Protein AF-A0A4Y6GLI6-F1 (afdb_monomer_lite)

Radius of gyration: 19.87 Å; chains: 1; bounding box: 46×29×54 Å

Organism: NCBI:txid223753

Sequence (133 aa):
MLWCLYEATHLRVDGEDVLEEAIQFSRKKLEALLPELSFPLSECVRDALHIPYHRNVQRLAARQYIPQYDAEPTKIESLSLFAKIDFNMLQALHQSELREASRWWKEFDFPSKLPYARDRIAEGYYWMMGAHF

Secondary structure (DSSP, 8-state):
-HHHHHHHHTT--TT-HHHHHHHHHHHHHHHHHGGGPPTTHHHHHHHHHHS-GGGS-HHHHHHHHHHHHHT-TT--HHHHHHHHHHHHHHHHHHHHHHHHHHHHHHHHTHHHH-TTS---HHHHHHHHHHH--

Foldseek 3Di:
DLLVLLLVLVVDDPPPVVSVVSNVVSLVVLVVCLVVDDPPVSQVSVVCNVPRCVRDLVLVSLVSCLVRLVPDPPHDPVVSVVSVVVNVVVVVVLVVVLVVQVVVVVVVVCCVVPVVDDDQSVVVSVVVVSVDD

InterPro domains:
  IPR008930 Terpenoid cyclases/protein prenyltransferase alpha-alpha toroid [SSF48239] (2-73)
  IPR008949 Isoprenoid synthase domain superfamily [G3DSA:1.10.600.10] (75-133)
  IPR008949 Isoprenoid synthase domain superfamily [SSF48576] (79-133)
  IPR036965 Terpene synthase, N-terminal domain superfamily [G3DSA:1.50.10.130] (2-74)
  IPR050148 Terpene synthase-like [PTHR31225] (2-133)

pLDDT: mean 95.16, std 2.97, range [77.81, 98.44]

Structure (mmCIF, N/CA/C/O backbone):
data_AF-A0A4Y6GLI6-F1
#
_entry.id   AF-A0A4Y6GLI6-F1
#
loop_
_atom_site.group_PDB
_atom_site.id
_atom_site.type_symbol
_atom_site.label_atom_id
_atom_site.label_alt_id
_atom_site.label_comp_id
_atom_site.label_asym_id
_atom_site.label_entity_id
_atom_site.label_seq_id
_atom_site.pdbx_PDB_ins_code
_atom_site.Cartn_x
_atom_site.Cartn_y
_atom_site.Cartn_z
_atom_site.occupancy
_atom_site.B_iso_or_equiv
_atom_site.auth_seq_id
_atom_site.auth_comp_id
_atom_site.auth_asym_id
_atom_site.auth_atom_id
_atom_site.pdbx_PDB_model_num
ATOM 1 N N . MET A 1 1 ? -11.958 -1.035 17.807 1.00 77.81 1 MET A N 1
ATOM 2 C CA . MET A 1 1 ? -13.384 -1.051 17.401 1.00 77.81 1 MET A CA 1
ATOM 3 C C . MET A 1 1 ? -13.692 0.021 16.354 1.00 77.81 1 MET A C 1
ATOM 5 O O . MET A 1 1 ? -14.155 -0.344 15.287 1.00 77.81 1 MET A O 1
ATOM 9 N N . LEU A 1 2 ? -13.375 1.305 16.586 1.00 93.00 2 LEU A N 1
ATOM 10 C CA . LEU A 1 2 ? -13.660 2.385 15.621 1.00 93.00 2 LEU A CA 1
ATOM 11 C C . LEU A 1 2 ? -12.869 2.288 14.299 1.00 93.00 2 LEU A C 1
ATOM 13 O O . LEU A 1 2 ? -13.455 2.454 13.236 1.00 93.00 2 LEU A O 1
ATOM 17 N N . TRP A 1 3 ? -11.567 1.981 14.356 1.00 92.44 3 TRP A N 1
ATOM 18 C CA . TRP A 1 3 ? -10.746 1.781 13.151 1.00 92.44 3 TRP A CA 1
ATOM 19 C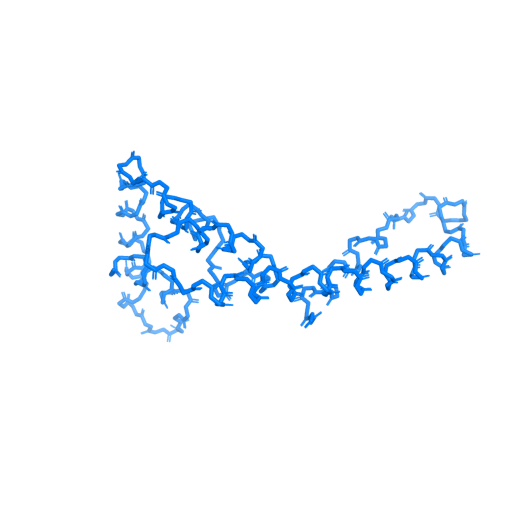 C . TRP A 1 3 ? -11.248 0.604 12.302 1.00 92.44 3 TRP A C 1
ATOM 21 O O . TRP A 1 3 ? -11.447 0.753 11.104 1.00 92.44 3 TRP A O 1
ATOM 31 N N . CYS A 1 4 ? -11.564 -0.530 12.934 1.00 93.44 4 CYS A N 1
ATOM 32 C CA . CYS A 1 4 ? -12.132 -1.689 12.242 1.00 93.44 4 CYS A CA 1
ATOM 33 C C . CYS A 1 4 ? -13.471 -1.367 11.560 1.00 93.44 4 CYS A C 1
ATOM 35 O O . CYS A 1 4 ? -13.710 -1.837 10.454 1.00 93.44 4 CYS A O 1
ATOM 37 N N . LEU A 1 5 ? -14.332 -0.560 12.198 1.00 95.94 5 LEU A N 1
ATOM 38 C CA . LEU A 1 5 ? -15.582 -0.101 11.585 1.00 95.94 5 LEU A CA 1
ATOM 39 C C . LEU A 1 5 ? -15.304 0.748 10.340 1.00 95.94 5 LEU A C 1
ATOM 41 O O . LEU A 1 5 ? -15.918 0.516 9.305 1.00 95.94 5 LEU A O 1
ATOM 45 N N . TYR A 1 6 ? -14.365 1.693 10.432 1.00 96.62 6 TYR A N 1
ATOM 46 C CA . TYR A 1 6 ? -13.963 2.517 9.293 1.00 96.62 6 TYR A CA 1
ATOM 47 C C . TYR A 1 6 ? -13.467 1.659 8.122 1.00 96.62 6 TYR A C 1
ATOM 49 O O . TYR A 1 6 ? -13.965 1.822 7.013 1.00 96.62 6 TYR A O 1
ATOM 57 N N . GLU A 1 7 ? -12.568 0.699 8.357 1.00 95.62 7 GLU A N 1
ATOM 58 C CA . GLU A 1 7 ? -12.091 -0.213 7.305 1.00 95.62 7 GLU A CA 1
ATOM 59 C C . GLU A 1 7 ? -13.230 -1.036 6.693 1.00 95.62 7 GLU A C 1
ATOM 61 O O . GLU A 1 7 ? -13.356 -1.106 5.471 1.00 95.62 7 GLU A O 1
ATOM 66 N N . ALA A 1 8 ? -14.114 -1.588 7.530 1.00 95.56 8 ALA A N 1
ATOM 67 C CA . ALA A 1 8 ? -15.256 -2.373 7.069 1.00 95.56 8 ALA A CA 1
ATOM 68 C C . ALA A 1 8 ? -16.209 -1.556 6.181 1.00 95.56 8 ALA A C 1
ATOM 70 O O . ALA A 1 8 ? -16.746 -2.089 5.213 1.00 95.56 8 ALA A O 1
ATOM 71 N N . THR A 1 9 ? -16.383 -0.255 6.445 1.00 96.31 9 THR A N 1
ATOM 72 C CA . THR A 1 9 ? -17.252 0.595 5.610 1.00 96.31 9 THR A CA 1
ATOM 73 C C . THR A 1 9 ? -16.763 0.742 4.168 1.00 96.31 9 THR A C 1
ATOM 75 O O . THR A 1 9 ? -17.568 1.019 3.280 1.00 96.31 9 THR A O 1
ATOM 78 N N . HIS A 1 10 ? -15.474 0.504 3.893 1.00 95.62 10 HIS A N 1
ATOM 79 C CA . HIS A 1 10 ? -14.936 0.535 2.526 1.00 95.62 10 HIS A CA 1
ATOM 80 C C . HIS A 1 10 ? -15.287 -0.701 1.698 1.00 95.62 10 HIS A C 1
ATOM 82 O O . HIS A 1 10 ? -15.041 -0.682 0.492 1.00 95.62 10 HIS A O 1
ATOM 88 N N . LEU A 1 11 ? -15.868 -1.731 2.321 1.00 95.56 11 LEU A N 1
ATOM 89 C CA . LEU A 1 11 ? -16.381 -2.940 1.670 1.00 95.56 11 LEU A CA 1
ATOM 90 C C . LEU A 1 11 ? -17.889 -2.887 1.389 1.00 95.56 11 LEU A C 1
ATOM 92 O O . LEU A 1 11 ? -18.433 -3.866 0.884 1.00 95.56 11 LEU A O 1
ATOM 96 N N . ARG A 1 12 ? -18.561 -1.781 1.733 1.00 95.31 12 ARG A N 1
ATOM 97 C CA . ARG A 1 12 ? -20.011 -1.656 1.559 1.00 95.31 12 ARG A CA 1
ATOM 98 C C . ARG A 1 12 ? -20.438 -1.820 0.098 1.00 95.31 12 ARG A C 1
ATOM 100 O O . ARG A 1 12 ? -19.695 -1.456 -0.819 1.00 95.31 12 ARG A O 1
ATOM 107 N N . VAL A 1 13 ? -21.675 -2.254 -0.092 1.00 95.69 13 VAL A N 1
ATOM 108 C CA . VAL A 1 13 ? -22.362 -2.313 -1.387 1.00 95.69 13 VAL A CA 1
ATOM 109 C C . VAL A 1 13 ? -23.561 -1.360 -1.426 1.00 95.69 13 VAL A C 1
ATOM 111 O O . VAL A 1 13 ? -23.926 -0.739 -0.426 1.00 95.69 13 VAL A O 1
ATOM 114 N N . ASP A 1 14 ? -24.164 -1.215 -2.605 1.00 95.75 14 ASP A N 1
ATOM 115 C CA . ASP A 1 14 ? -25.333 -0.356 -2.793 1.00 95.75 14 ASP A CA 1
ATOM 116 C C . ASP A 1 14 ? -26.512 -0.817 -1.915 1.00 95.75 14 ASP A C 1
ATOM 118 O O . ASP A 1 14 ? -26.841 -2.004 -1.861 1.00 95.75 14 ASP A O 1
ATOM 122 N N . GLY A 1 15 ? -27.170 0.136 -1.247 1.00 95.19 15 GLY A N 1
ATOM 123 C CA . GLY A 1 15 ? -28.310 -0.114 -0.354 1.00 95.19 15 GLY A CA 1
ATOM 124 C C . GLY A 1 15 ? -27.954 -0.318 1.125 1.00 95.19 15 GLY A C 1
ATOM 125 O O . GLY A 1 15 ? -28.848 -0.550 1.936 1.00 95.19 15 GLY A O 1
ATOM 126 N N . GLU A 1 16 ? -26.677 -0.214 1.505 1.00 97.25 16 GLU A N 1
ATOM 127 C CA . GLU A 1 16 ? -26.234 -0.316 2.902 1.00 97.25 16 GLU A CA 1
ATOM 128 C C . GLU A 1 16 ? -26.144 1.059 3.591 1.00 97.25 16 GLU A C 1
ATOM 130 O O . GLU A 1 16 ? -25.064 1.520 3.969 1.00 97.25 16 GLU A O 1
ATOM 135 N N . ASP A 1 17 ? -27.293 1.712 3.797 1.00 96.81 17 ASP A N 1
ATOM 136 C CA . ASP A 1 17 ? -27.386 3.075 4.360 1.00 96.81 17 ASP A CA 1
ATOM 137 C C . ASP A 1 17 ? -26.666 3.223 5.715 1.00 96.81 17 ASP A C 1
ATOM 139 O O . ASP A 1 17 ? -25.999 4.221 5.985 1.00 96.81 17 ASP A O 1
ATOM 143 N N . VAL A 1 18 ? -26.715 2.185 6.557 1.00 97.56 18 VAL A N 1
ATOM 144 C CA . VAL A 1 18 ? -26.020 2.172 7.856 1.00 97.56 18 VAL A CA 1
ATOM 145 C C . VAL A 1 18 ? -24.500 2.292 7.685 1.00 97.56 18 VAL A C 1
ATOM 147 O O . VAL A 1 18 ? -23.838 2.962 8.479 1.00 97.56 18 VAL A O 1
ATOM 150 N N . LEU A 1 19 ? -23.924 1.672 6.648 1.00 96.62 19 LEU A N 1
ATOM 151 C CA . LEU A 1 19 ? -22.492 1.771 6.353 1.00 96.62 19 LEU A CA 1
ATOM 152 C C . LEU A 1 19 ? -22.133 3.098 5.665 1.00 96.62 19 LEU A C 1
ATOM 154 O O . LEU A 1 19 ? -21.005 3.577 5.811 1.00 96.62 19 LEU A O 1
ATOM 158 N N . GLU A 1 20 ? -23.088 3.728 4.973 1.00 95.69 20 GLU A N 1
ATOM 159 C CA . GLU A 1 20 ? -22.968 5.108 4.484 1.00 95.69 20 GLU A CA 1
ATOM 160 C C . GLU A 1 20 ? -22.875 6.128 5.618 1.00 95.69 20 GLU A C 1
ATOM 162 O O . GLU A 1 20 ? -22.034 7.026 5.592 1.00 95.69 20 GLU A O 1
ATOM 167 N N . GLU A 1 21 ? -23.664 5.964 6.669 1.00 97.00 21 GLU A N 1
ATOM 168 C CA . GLU A 1 21 ? -23.546 6.821 7.847 1.00 97.00 21 GLU A CA 1
ATOM 169 C C . GLU A 1 21 ? -22.282 6.493 8.657 1.00 97.00 21 GLU A C 1
ATOM 171 O O . GLU A 1 21 ? -21.571 7.391 9.131 1.00 97.00 21 GLU A O 1
ATOM 176 N N . ALA A 1 22 ? -21.952 5.204 8.781 1.00 97.31 22 ALA A N 1
ATOM 177 C CA . ALA A 1 22 ? -20.824 4.750 9.581 1.00 97.31 22 ALA A CA 1
ATOM 178 C C . ALA A 1 22 ? -19.466 5.213 9.034 1.00 97.31 22 ALA A C 1
ATOM 180 O O . ALA A 1 22 ? -18.576 5.487 9.845 1.00 97.31 22 ALA A O 1
ATOM 181 N N . ILE A 1 23 ? -19.280 5.363 7.713 1.00 96.75 23 ILE A N 1
ATOM 182 C CA . ILE A 1 23 ? -18.010 5.883 7.172 1.00 96.75 23 ILE A CA 1
ATOM 183 C C . ILE A 1 23 ? -17.772 7.329 7.625 1.00 96.75 23 ILE A C 1
ATOM 185 O O . ILE A 1 23 ? -16.682 7.658 8.090 1.00 96.75 23 ILE A O 1
ATOM 189 N N . GLN A 1 24 ? -18.803 8.183 7.575 1.00 96.88 24 GLN A N 1
ATOM 190 C CA . GLN A 1 24 ? -18.702 9.589 7.980 1.00 96.88 24 GLN A CA 1
ATOM 191 C C . GLN A 1 24 ? -18.513 9.711 9.492 1.00 96.88 24 GLN A C 1
ATOM 193 O O . GLN A 1 24 ? -17.659 10.464 9.971 1.00 96.88 24 GLN A O 1
ATOM 198 N N . PHE A 1 25 ? -19.279 8.925 10.253 1.00 97.81 25 PHE A N 1
ATOM 199 C CA . PHE A 1 25 ? -19.175 8.871 11.705 1.00 97.81 25 PHE A CA 1
ATOM 200 C C . PHE A 1 25 ? -17.781 8.427 12.159 1.00 97.81 25 PHE A C 1
ATOM 202 O O . PHE A 1 25 ? -17.139 9.109 12.965 1.00 97.81 25 PHE A O 1
ATOM 209 N N . SER A 1 26 ? -17.303 7.293 11.642 1.00 97.56 26 SER A N 1
ATOM 210 C CA . SER A 1 26 ? -16.024 6.714 12.050 1.00 97.56 26 SER A CA 1
ATOM 211 C C . SER A 1 26 ? -14.850 7.592 11.634 1.00 97.56 26 SER A C 1
ATOM 213 O O . SER A 1 26 ? -13.986 7.853 12.470 1.00 97.56 26 SER A O 1
ATOM 215 N N . ARG A 1 27 ? -14.865 8.147 10.413 1.00 97.56 27 ARG A N 1
ATOM 216 C CA . ARG A 1 27 ? -13.850 9.092 9.932 1.00 97.56 27 ARG A CA 1
ATOM 217 C C . ARG A 1 27 ? -13.703 10.293 10.862 1.00 97.56 27 ARG A C 1
ATOM 219 O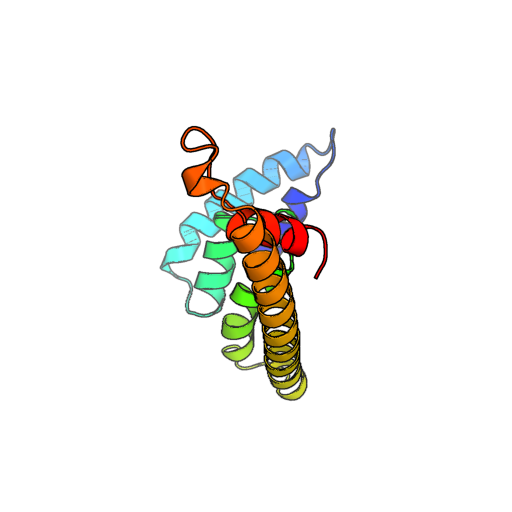 O . ARG A 1 27 ? -12.616 10.530 11.378 1.00 97.56 27 ARG A O 1
ATOM 226 N N . LYS A 1 28 ? -14.802 11.003 11.143 1.00 98.00 28 LYS A N 1
ATOM 227 C CA . LYS A 1 28 ? -14.791 12.199 12.002 1.00 98.00 28 LYS A CA 1
ATOM 228 C C . LYS A 1 28 ? -14.253 11.897 13.400 1.00 98.00 28 LYS A C 1
ATOM 230 O O . LYS A 1 28 ? -13.535 12.702 13.989 1.00 98.00 28 LYS A O 1
ATOM 235 N N . LYS A 1 29 ? -14.621 10.742 13.957 1.00 97.81 29 LYS A N 1
ATOM 236 C CA . LYS A 1 29 ? -14.149 10.310 15.276 1.00 97.81 29 LYS A CA 1
ATOM 237 C C . LYS A 1 29 ? -12.663 9.942 15.258 1.00 97.81 29 LYS A C 1
ATOM 239 O O . LYS A 1 29 ? -11.961 10.318 16.188 1.00 97.81 29 LYS A O 1
ATOM 244 N N . LEU A 1 30 ? -12.181 9.257 14.220 1.00 97.50 30 LEU A N 1
ATOM 245 C CA . LEU A 1 30 ? -10.761 8.923 14.069 1.00 97.50 30 LEU A CA 1
ATOM 246 C C . LEU A 1 30 ? -9.901 10.176 13.879 1.00 97.50 30 LEU A C 1
ATOM 248 O O . LEU A 1 30 ? -8.882 10.300 14.545 1.00 97.50 30 LEU A O 1
ATOM 252 N N . GLU A 1 31 ? -10.332 11.125 13.044 1.00 97.56 31 GLU A N 1
ATOM 253 C CA . GLU A 1 31 ? -9.642 12.408 12.838 1.00 97.56 31 GLU A CA 1
ATOM 254 C C . GLU A 1 31 ? -9.533 13.214 14.142 1.00 97.56 31 GLU A C 1
ATOM 256 O O . GLU A 1 31 ? -8.477 13.770 14.435 1.00 97.56 31 GLU A O 1
ATOM 261 N N . ALA A 1 32 ? -10.594 13.231 14.956 1.00 97.50 32 ALA A N 1
ATOM 262 C CA . ALA A 1 32 ? -10.584 13.904 16.254 1.00 97.50 32 ALA A CA 1
ATOM 263 C C . ALA A 1 32 ? -9.670 13.217 17.283 1.00 97.50 32 ALA A C 1
ATOM 265 O O . ALA A 1 32 ? -9.047 13.902 18.086 1.00 97.50 32 ALA A O 1
ATOM 266 N N . LEU A 1 33 ? -9.590 11.882 17.262 1.00 96.56 33 LEU A N 1
ATOM 267 C CA . LEU A 1 33 ? -8.758 11.104 18.187 1.00 96.56 33 LEU A CA 1
ATOM 268 C C . LEU A 1 33 ? -7.282 11.070 17.778 1.00 96.56 33 LEU A C 1
ATOM 270 O O . LEU A 1 33 ? -6.427 10.861 18.631 1.00 96.56 33 LEU A O 1
ATOM 274 N N . LEU A 1 34 ? -6.969 11.262 16.493 1.00 96.25 34 LEU A N 1
ATOM 275 C CA . LEU A 1 34 ? -5.620 11.108 15.945 1.00 96.25 34 LEU A CA 1
ATOM 276 C C . LEU A 1 34 ? -4.518 11.855 16.729 1.00 96.25 34 LEU A C 1
ATOM 278 O O . LEU A 1 34 ? -3.469 11.246 16.941 1.00 96.25 34 LEU A O 1
ATOM 282 N N . PRO A 1 35 ? -4.713 13.106 17.201 1.00 96.94 35 PRO A N 1
ATOM 283 C CA . PRO A 1 35 ? -3.701 13.820 17.986 1.00 96.94 35 PRO A CA 1
ATOM 284 C C . PRO A 1 35 ? -3.401 13.191 19.355 1.00 96.94 35 PRO A C 1
ATOM 286 O O . PRO A 1 35 ? -2.341 13.446 19.920 1.00 96.94 35 PRO A O 1
ATOM 289 N N . GLU A 1 36 ? -4.325 12.395 19.896 1.00 96.62 36 GLU A N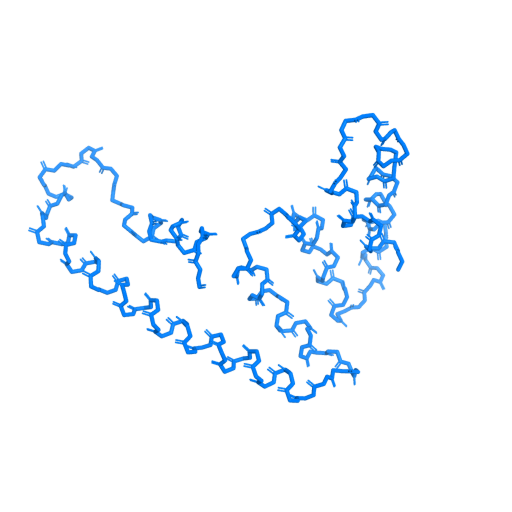 1
ATOM 290 C CA . GLU A 1 36 ? -4.213 11.745 21.208 1.00 96.62 36 GLU A CA 1
ATOM 291 C C . GLU A 1 36 ? -3.608 10.333 21.113 1.00 96.62 36 GLU A C 1
ATOM 293 O O . GLU A 1 36 ? -3.239 9.740 22.127 1.00 96.62 36 GLU A O 1
ATOM 298 N N . LEU A 1 37 ? -3.503 9.774 19.902 1.00 95.50 37 LEU A N 1
ATOM 299 C CA . LEU A 1 37 ? -2.975 8.430 19.684 1.00 95.50 37 LEU A CA 1
ATOM 300 C C . LEU A 1 37 ? -1.443 8.417 19.710 1.00 95.50 37 LEU A C 1
ATOM 302 O O . LEU A 1 37 ? -0.775 9.264 19.117 1.00 95.50 37 LEU A O 1
ATOM 306 N N . SER A 1 38 ? -0.876 7.382 20.328 1.00 95.38 38 SER A N 1
ATOM 307 C CA . SER A 1 38 ? 0.557 7.102 20.274 1.00 95.38 38 SER A CA 1
ATOM 308 C C . SER A 1 38 ? 0.905 6.156 19.124 1.00 95.38 38 SER A C 1
ATOM 310 O O . SER A 1 38 ? 0.083 5.362 18.658 1.00 95.38 38 SER A O 1
ATOM 312 N N . PHE A 1 39 ? 2.167 6.193 18.705 1.00 94.69 39 PHE A N 1
ATOM 313 C CA . PHE A 1 39 ? 2.740 5.173 17.831 1.00 94.69 39 PHE A CA 1
ATOM 314 C C . PHE A 1 39 ? 2.659 3.781 18.505 1.00 94.69 39 PHE A C 1
ATOM 316 O O . PHE A 1 39 ? 2.822 3.713 19.728 1.00 94.69 39 PHE A O 1
ATOM 323 N N . PRO A 1 40 ? 2.407 2.678 17.766 1.00 94.56 40 PRO A N 1
ATOM 324 C CA . PRO A 1 40 ? 2.214 2.591 16.310 1.00 94.56 40 PRO A CA 1
ATOM 325 C C . PRO A 1 40 ? 0.794 2.902 15.818 1.00 94.56 40 PRO A C 1
ATOM 327 O O . PRO A 1 40 ? 0.604 3.175 14.635 1.00 94.56 40 PRO A O 1
ATOM 330 N N . LEU A 1 41 ? -0.197 2.918 16.713 1.00 93.12 41 LEU A N 1
ATOM 331 C CA . LEU A 1 41 ? -1.611 3.049 16.352 1.00 93.12 41 LEU A CA 1
ATOM 332 C C . LEU A 1 41 ? -1.934 4.361 15.622 1.00 93.12 41 LEU A C 1
ATOM 334 O O . LEU A 1 41 ? -2.761 4.363 14.712 1.00 93.12 41 LEU A O 1
ATOM 338 N N . SER A 1 42 ? -1.287 5.467 15.994 1.00 95.19 42 SER A N 1
ATOM 339 C CA . SER A 1 42 ? -1.465 6.752 15.310 1.00 95.19 42 SER A CA 1
ATOM 340 C C . SER A 1 42 ? -1.090 6.695 13.827 1.00 95.19 42 SER A C 1
ATOM 342 O O . SER A 1 42 ? -1.776 7.305 13.009 1.00 95.19 42 SER A O 1
ATOM 344 N N . GLU A 1 43 ? -0.055 5.934 13.461 1.00 95.12 43 GLU A N 1
ATOM 345 C CA . GLU A 1 43 ? 0.346 5.751 12.064 1.00 95.12 43 GLU A CA 1
ATOM 346 C C . GLU A 1 43 ? -0.624 4.826 11.326 1.00 95.12 43 GLU A C 1
ATOM 348 O O . GLU A 1 43 ? -1.059 5.182 10.235 1.00 95.12 43 GLU A O 1
ATOM 353 N N . CYS A 1 44 ? -1.082 3.731 11.949 1.00 93.31 44 CYS A N 1
ATOM 354 C CA . CYS A 1 44 ? -2.113 2.866 11.358 1.00 93.31 44 CYS A CA 1
ATOM 355 C C . CYS A 1 44 ? -3.388 3.655 11.009 1.00 93.31 44 CYS A C 1
ATOM 357 O O . CYS A 1 44 ? -3.943 3.518 9.920 1.00 93.31 44 CYS A O 1
ATOM 359 N N . VAL A 1 45 ? -3.854 4.506 11.933 1.00 95.38 45 VAL A N 1
ATOM 360 C CA . VAL A 1 45 ? -5.055 5.331 11.724 1.00 95.38 45 VAL A CA 1
ATOM 361 C C . VAL A 1 45 ? -4.813 6.398 10.658 1.00 95.38 45 VAL A C 1
ATOM 363 O O . VAL A 1 45 ? -5.690 6.639 9.829 1.00 95.38 45 VAL A O 1
ATOM 366 N N . ARG A 1 46 ? -3.634 7.026 10.646 1.00 95.56 46 ARG A N 1
ATOM 367 C CA . ARG A 1 46 ? -3.261 8.015 9.627 1.00 95.56 46 ARG A CA 1
ATOM 368 C C . ARG A 1 46 ? -3.222 7.400 8.229 1.00 95.56 46 ARG A C 1
ATOM 370 O O . ARG A 1 46 ? -3.804 7.975 7.310 1.00 95.56 46 ARG A O 1
ATOM 377 N N . ASP A 1 47 ? -2.587 6.240 8.088 1.00 94.25 47 ASP A N 1
ATOM 378 C CA . ASP A 1 47 ? -2.509 5.502 6.828 1.00 94.25 47 ASP A CA 1
ATOM 379 C C . ASP A 1 47 ? -3.912 5.130 6.331 1.00 94.25 47 ASP A C 1
ATOM 381 O O . ASP A 1 47 ? -4.250 5.440 5.189 1.00 94.25 47 ASP A O 1
ATOM 385 N N . ALA A 1 48 ? -4.765 4.579 7.201 1.00 93.94 48 ALA A N 1
ATOM 386 C CA . ALA A 1 48 ? -6.146 4.220 6.870 1.00 93.94 48 ALA A CA 1
ATOM 387 C C . ALA A 1 48 ? -7.003 5.426 6.429 1.00 93.94 48 ALA A C 1
ATOM 389 O O . ALA A 1 48 ? -7.792 5.339 5.481 1.00 93.94 48 ALA A O 1
ATOM 390 N N . LEU A 1 49 ? -6.858 6.575 7.099 1.00 95.56 49 LEU A N 1
ATOM 391 C CA . LEU A 1 49 ? -7.562 7.813 6.738 1.00 95.56 49 LEU A CA 1
ATOM 392 C C . LEU A 1 49 ? -7.098 8.387 5.390 1.00 95.56 49 LEU A C 1
ATOM 394 O O . LEU A 1 49 ? -7.881 9.072 4.723 1.00 95.56 49 LEU A O 1
ATOM 398 N N . HIS A 1 50 ? -5.853 8.111 4.991 1.00 95.25 50 HIS A N 1
ATOM 399 C CA . HIS A 1 50 ? -5.302 8.500 3.696 1.00 95.25 50 HIS A CA 1
ATOM 400 C C . HIS A 1 50 ? -5.733 7.533 2.584 1.00 95.25 50 HIS A C 1
ATOM 402 O O . HIS A 1 50 ? -6.398 7.948 1.633 1.00 95.25 50 HIS A O 1
ATOM 408 N N . ILE A 1 51 ? -5.389 6.246 2.704 1.00 95.12 51 ILE A N 1
ATOM 409 C CA . ILE A 1 51 ? -5.820 5.177 1.795 1.00 95.12 51 ILE A CA 1
ATOM 410 C C . ILE A 1 51 ? -6.261 3.973 2.645 1.00 95.12 51 ILE A C 1
ATOM 412 O O . ILE A 1 51 ? -5.421 3.351 3.295 1.00 95.12 51 ILE A O 1
ATOM 416 N N . PRO A 1 52 ? -7.551 3.596 2.602 1.00 93.56 52 PRO A N 1
ATOM 417 C CA . PRO A 1 52 ? -8.063 2.435 3.325 1.00 93.56 52 PRO A CA 1
ATOM 418 C C . PRO A 1 52 ? -7.369 1.145 2.902 1.00 93.56 52 PRO A C 1
ATOM 420 O O . PRO A 1 52 ? -7.045 0.979 1.722 1.00 93.56 52 PRO A O 1
ATOM 423 N N . TYR A 1 53 ? -7.227 0.196 3.826 1.00 90.81 53 TYR A N 1
ATOM 424 C CA . TYR A 1 53 ? -6.508 -1.054 3.580 1.00 90.81 53 TYR A CA 1
ATOM 425 C C . TYR A 1 53 ? -7.038 -1.798 2.346 1.00 90.81 53 TYR A C 1
ATOM 427 O O . TYR A 1 53 ? -6.272 -2.164 1.457 1.00 90.81 53 TYR A O 1
ATOM 435 N N . HIS A 1 54 ? -8.363 -1.934 2.233 1.00 88.62 54 HIS A N 1
ATOM 436 C CA . HIS A 1 54 ? -9.018 -2.655 1.134 1.00 88.62 54 HIS A CA 1
ATOM 437 C C . HIS A 1 54 ? -8.910 -1.972 -0.237 1.00 88.62 54 HIS A C 1
ATOM 439 O O . HIS A 1 54 ? -9.224 -2.589 -1.253 1.00 88.62 54 HIS A O 1
ATOM 445 N N . ARG A 1 55 ? -8.480 -0.707 -0.280 1.00 92.06 55 ARG A N 1
ATOM 446 C CA . ARG A 1 55 ? -8.271 0.058 -1.519 1.00 92.06 55 ARG A CA 1
ATOM 447 C C . ARG A 1 55 ? -6.792 0.277 -1.833 1.00 92.06 55 ARG A C 1
ATOM 449 O O . ARG A 1 55 ? -6.475 0.872 -2.861 1.00 92.06 55 ARG A O 1
ATOM 456 N N . ASN A 1 56 ? -5.897 -0.155 -0.949 1.00 93.19 56 ASN A N 1
ATOM 457 C CA . ASN A 1 56 ? -4.464 0.027 -1.104 1.00 93.19 56 ASN A CA 1
ATOM 458 C C . ASN A 1 56 ? -3.850 -1.126 -1.914 1.00 93.19 56 ASN A C 1
ATOM 460 O O . ASN A 1 56 ? -4.359 -2.247 -1.938 1.00 93.19 56 ASN A O 1
ATOM 464 N N . VAL A 1 57 ? -2.709 -0.861 -2.549 1.00 94.06 57 VAL A N 1
ATOM 465 C CA . VAL A 1 57 ? -1.873 -1.913 -3.127 1.00 94.06 57 VAL A CA 1
ATOM 466 C C . VAL A 1 57 ? -1.336 -2.761 -1.981 1.00 94.06 57 VAL A C 1
ATOM 468 O O . VAL A 1 57 ? -0.629 -2.263 -1.107 1.00 94.06 57 VAL A O 1
ATOM 471 N N . GLN A 1 58 ? -1.648 -4.053 -1.994 1.00 92.44 58 GLN A N 1
ATOM 472 C CA . GLN A 1 58 ? -1.328 -4.987 -0.910 1.00 92.44 58 GLN A CA 1
ATOM 473 C C . GLN A 1 58 ? 0.155 -4.953 -0.507 1.00 92.44 58 GLN A C 1
ATOM 475 O O . GLN A 1 58 ? 0.473 -4.892 0.681 1.00 92.44 58 GLN A O 1
ATOM 480 N N . ARG A 1 59 ? 1.073 -4.910 -1.483 1.00 94.69 59 ARG A N 1
ATOM 481 C CA . ARG A 1 59 ? 2.516 -4.813 -1.218 1.00 94.69 59 ARG A CA 1
ATOM 482 C C . ARG A 1 59 ? 2.905 -3.515 -0.502 1.00 94.69 59 ARG A C 1
ATOM 484 O O . ARG A 1 59 ? 3.757 -3.533 0.388 1.00 94.69 59 ARG A O 1
ATOM 491 N N . LEU A 1 60 ? 2.281 -2.397 -0.877 1.00 93.62 60 LEU A N 1
ATOM 492 C CA . LEU A 1 60 ? 2.505 -1.094 -0.253 1.00 93.62 60 LEU A CA 1
ATOM 493 C C . LEU A 1 60 ? 1.941 -1.073 1.171 1.00 93.62 60 LEU A C 1
ATOM 495 O O . LEU A 1 60 ? 2.662 -0.707 2.098 1.00 93.62 60 LEU A O 1
ATOM 499 N N . ALA A 1 61 ? 0.712 -1.560 1.355 1.00 93.75 61 ALA A N 1
ATOM 500 C CA . ALA A 1 61 ? 0.091 -1.702 2.668 1.00 93.75 61 ALA A CA 1
ATOM 501 C C . ALA A 1 61 ? 0.946 -2.575 3.603 1.00 93.75 61 ALA A C 1
ATOM 503 O O . ALA A 1 61 ? 1.208 -2.195 4.742 1.00 93.75 61 ALA A O 1
ATOM 504 N N . ALA A 1 62 ? 1.476 -3.699 3.107 1.00 95.38 62 ALA A N 1
ATOM 505 C CA . ALA A 1 62 ? 2.395 -4.545 3.866 1.00 95.38 62 ALA A CA 1
ATOM 506 C C . ALA A 1 62 ? 3.684 -3.796 4.251 1.00 95.38 62 ALA A C 1
ATOM 508 O O . ALA A 1 62 ? 4.132 -3.878 5.395 1.00 95.38 62 ALA A O 1
ATOM 509 N N . ARG A 1 63 ? 4.271 -3.017 3.330 1.00 95.12 63 ARG A N 1
ATOM 510 C CA . ARG A 1 63 ? 5.478 -2.221 3.611 1.00 95.12 63 ARG A CA 1
ATOM 511 C C . ARG A 1 63 ? 5.255 -1.172 4.704 1.00 95.12 63 ARG A C 1
ATOM 513 O O . ARG A 1 63 ? 6.193 -0.911 5.465 1.00 95.12 63 ARG A O 1
ATOM 520 N N . GLN A 1 64 ? 4.070 -0.561 4.742 1.00 93.69 64 GLN A N 1
ATOM 521 C CA . GLN A 1 64 ? 3.666 0.422 5.755 1.00 93.69 64 GLN A CA 1
ATOM 522 C C . GLN A 1 64 ? 3.403 -0.246 7.110 1.00 93.69 64 GLN A C 1
ATOM 524 O O . GLN A 1 64 ? 3.859 0.252 8.137 1.00 93.69 64 GLN A O 1
ATOM 529 N N . TYR A 1 65 ? 2.757 -1.415 7.102 1.00 95.62 65 TYR A N 1
ATOM 530 C CA . TYR A 1 65 ? 2.344 -2.108 8.320 1.00 95.62 65 TYR A CA 1
ATOM 531 C C . TYR A 1 65 ? 3.478 -2.863 9.033 1.00 95.62 65 TYR A C 1
ATOM 533 O O . TYR A 1 65 ? 3.488 -2.921 10.258 1.00 95.62 65 TYR A O 1
ATOM 541 N N . ILE A 1 66 ? 4.477 -3.406 8.318 1.00 97.19 66 ILE A N 1
ATOM 542 C CA . ILE A 1 66 ? 5.579 -4.176 8.940 1.00 97.19 66 ILE A CA 1
ATOM 543 C C . ILE A 1 66 ? 6.274 -3.413 10.092 1.00 97.19 66 ILE A C 1
ATOM 545 O O . ILE A 1 66 ? 6.418 -3.993 11.168 1.00 97.19 66 ILE A O 1
ATOM 549 N N . PRO A 1 67 ? 6.694 -2.138 9.938 1.00 96.31 67 PRO A N 1
ATOM 550 C CA . PRO A 1 67 ? 7.276 -1.368 11.042 1.00 96.31 67 PRO A CA 1
ATOM 551 C C . PRO A 1 67 ? 6.305 -1.104 12.200 1.00 96.31 67 PRO A C 1
ATOM 553 O O . PRO A 1 67 ? 6.739 -1.028 13.346 1.00 96.31 67 PRO A O 1
ATOM 556 N N . GLN A 1 68 ? 5.011 -0.949 11.904 1.00 95.69 68 GLN A N 1
ATOM 557 C CA . GLN A 1 68 ? 3.970 -0.700 12.904 1.00 95.69 68 GLN A CA 1
ATOM 558 C C . GLN A 1 68 ? 3.766 -1.950 13.766 1.00 95.69 68 GLN A C 1
ATOM 560 O O . GLN A 1 68 ? 3.868 -1.866 14.986 1.00 95.69 68 GLN A O 1
ATOM 565 N N . TYR A 1 69 ? 3.601 -3.115 13.130 1.00 96.44 69 TYR A N 1
ATOM 566 C CA . TYR A 1 69 ? 3.497 -4.405 13.814 1.00 96.44 69 TYR A CA 1
ATOM 567 C C . TYR A 1 69 ? 4.764 -4.747 14.605 1.00 96.44 69 TYR A C 1
ATOM 569 O O . TYR A 1 69 ? 4.696 -5.244 15.725 1.00 96.44 69 TYR A O 1
ATOM 577 N N . ASP A 1 70 ? 5.946 -4.442 14.063 1.00 96.25 70 ASP A N 1
ATOM 578 C CA . ASP A 1 70 ? 7.203 -4.680 14.774 1.00 96.25 70 ASP A CA 1
ATOM 579 C C . ASP A 1 70 ? 7.368 -3.811 16.030 1.00 96.25 70 ASP A C 1
ATOM 581 O O . ASP A 1 70 ? 8.114 -4.171 16.943 1.00 96.25 70 ASP A O 1
ATOM 585 N N . ALA A 1 71 ? 6.674 -2.680 16.101 1.00 96.06 71 ALA A N 1
ATOM 586 C CA . ALA A 1 71 ? 6.651 -1.829 17.280 1.00 96.06 71 ALA A CA 1
ATOM 587 C C . ALA A 1 71 ? 5.581 -2.228 18.309 1.00 96.06 71 ALA A C 1
ATOM 589 O O . ALA A 1 71 ? 5.578 -1.683 19.415 1.00 96.06 71 ALA A O 1
ATOM 590 N N . GLU A 1 72 ? 4.674 -3.153 17.981 1.00 94.38 72 GLU A N 1
ATOM 591 C CA . GLU A 1 72 ? 3.636 -3.591 18.910 1.00 94.38 72 GLU A CA 1
ATOM 592 C C . GLU A 1 72 ? 4.239 -4.408 20.069 1.00 94.38 72 GLU A C 1
ATOM 594 O O . GLU A 1 72 ? 4.925 -5.407 19.833 1.00 94.38 72 GLU A O 1
ATOM 599 N N . PRO A 1 73 ? 3.943 -4.065 21.339 1.00 93.56 73 PRO A N 1
ATOM 600 C CA . PRO A 1 73 ? 4.447 -4.817 22.493 1.00 93.56 73 PRO A CA 1
ATOM 601 C C . PRO A 1 73 ? 3.974 -6.276 22.537 1.00 93.56 73 PRO A C 1
ATOM 603 O O . PRO A 1 73 ? 4.614 -7.122 23.153 1.00 93.56 73 PRO A O 1
ATOM 606 N N . THR A 1 74 ? 2.836 -6.562 21.905 1.00 95.06 74 THR A N 1
ATOM 607 C CA . THR A 1 74 ? 2.185 -7.878 21.868 1.00 95.06 74 THR A CA 1
ATOM 608 C C . THR A 1 74 ? 2.475 -8.653 20.581 1.00 95.06 74 THR A C 1
ATOM 610 O O . THR A 1 74 ? 1.782 -9.629 20.291 1.00 95.06 74 THR A O 1
ATOM 613 N N . LYS A 1 75 ? 3.457 -8.219 19.779 1.00 96.44 75 LYS A N 1
ATOM 614 C CA . LYS A 1 75 ? 3.789 -8.868 18.509 1.00 96.44 75 LYS A CA 1
ATOM 615 C C . LYS A 1 75 ? 4.253 -10.310 18.707 1.00 96.44 75 LYS A C 1
ATOM 617 O O . LYS A 1 75 ? 4.869 -10.675 19.707 1.00 96.44 75 LYS A O 1
ATOM 622 N N . ILE A 1 76 ? 4.026 -11.121 17.684 1.00 98.19 76 ILE A N 1
ATOM 623 C CA . ILE A 1 76 ? 4.600 -12.456 17.579 1.00 98.19 76 ILE A CA 1
ATOM 624 C C . ILE A 1 76 ? 5.955 -12.305 16.883 1.00 98.19 76 ILE A C 1
ATOM 626 O O . ILE A 1 76 ? 6.018 -12.002 15.691 1.00 98.19 76 ILE A O 1
ATOM 630 N N . GLU A 1 77 ? 7.046 -12.518 17.622 1.00 97.81 77 GLU A N 1
ATOM 631 C CA . GLU A 1 77 ? 8.418 -12.308 17.125 1.00 97.81 77 GLU A CA 1
ATOM 632 C C . GLU A 1 77 ? 8.720 -13.101 15.847 1.00 97.81 77 GLU A C 1
ATOM 634 O O . GLU A 1 77 ? 9.297 -12.571 14.897 1.00 97.81 77 GLU A O 1
ATOM 639 N N . SER A 1 78 ? 8.270 -14.359 15.779 1.00 98.12 78 SER A N 1
ATOM 640 C CA . SER A 1 78 ? 8.452 -15.194 14.589 1.00 98.12 78 SER A CA 1
ATOM 641 C C . SER A 1 78 ? 7.721 -14.638 13.366 1.00 98.12 78 SER A C 1
ATOM 643 O O . SER A 1 78 ? 8.263 -14.700 12.265 1.00 98.12 78 SER A O 1
ATOM 645 N N . LEU A 1 79 ? 6.537 -14.044 13.548 1.00 98.19 79 LEU A N 1
ATOM 646 C CA . LEU A 1 79 ? 5.777 -13.417 12.468 1.00 98.19 79 LEU A CA 1
ATOM 647 C C . LEU A 1 79 ? 6.439 -12.114 12.000 1.00 98.19 79 LEU A C 1
ATOM 649 O O . LEU A 1 79 ? 6.557 -11.902 10.795 1.00 98.19 79 LEU A O 1
ATOM 653 N N . SER A 1 80 ? 6.920 -11.274 12.926 1.00 97.69 80 SER A N 1
ATOM 654 C CA . SER A 1 80 ? 7.655 -10.044 12.579 1.00 97.69 80 SER A CA 1
ATOM 655 C C . SER A 1 80 ? 8.922 -10.359 11.777 1.00 97.69 80 SER A C 1
ATOM 657 O O . SER A 1 80 ? 9.170 -9.763 10.724 1.00 97.69 80 SER A O 1
ATOM 659 N N . LEU A 1 81 ? 9.706 -11.341 12.235 1.00 98.12 81 LEU A N 1
ATOM 660 C CA . LEU A 1 81 ? 10.911 -11.777 11.536 1.00 98.12 81 LEU A CA 1
ATOM 661 C C . LEU A 1 81 ? 10.583 -12.348 10.153 1.00 98.12 81 LEU A C 1
ATOM 663 O O . LEU A 1 81 ? 11.221 -11.967 9.170 1.00 98.12 81 LEU A O 1
ATOM 667 N N . PHE A 1 82 ? 9.577 -13.222 10.072 1.00 98.44 82 PHE A N 1
ATOM 668 C CA . PHE A 1 82 ? 9.135 -13.813 8.814 1.00 98.44 82 PHE A CA 1
ATOM 669 C C . PHE A 1 82 ? 8.734 -12.738 7.800 1.00 98.44 82 PHE A C 1
ATOM 671 O O . PHE A 1 82 ? 9.278 -12.715 6.699 1.00 98.44 82 PHE A O 1
ATOM 678 N N . ALA A 1 83 ? 7.875 -11.793 8.192 1.00 98.25 83 ALA A N 1
ATOM 679 C CA . ALA A 1 83 ? 7.405 -10.730 7.309 1.00 98.25 83 ALA A CA 1
ATOM 680 C C . ALA A 1 83 ? 8.553 -9.862 6.763 1.00 98.25 83 ALA A C 1
ATOM 682 O O . ALA A 1 83 ? 8.548 -9.501 5.588 1.00 98.25 83 ALA A O 1
ATOM 683 N N . LYS A 1 84 ? 9.567 -9.549 7.581 1.00 98.44 84 LYS A N 1
ATOM 684 C CA . LYS A 1 84 ? 10.748 -8.782 7.142 1.00 98.44 84 LYS A CA 1
ATOM 685 C C . LYS A 1 84 ? 11.606 -9.553 6.140 1.00 98.44 84 LYS A C 1
ATOM 687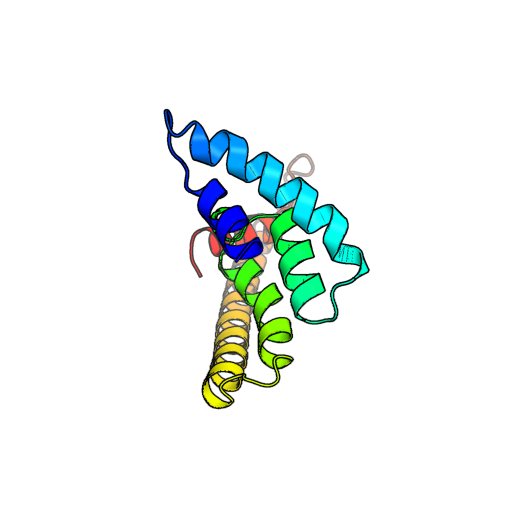 O O . LYS A 1 84 ? 12.057 -8.975 5.152 1.00 98.44 84 LYS A O 1
ATOM 692 N N . ILE A 1 85 ? 11.858 -10.835 6.408 1.00 98.44 85 ILE A N 1
ATOM 693 C CA . ILE A 1 85 ? 12.673 -11.685 5.533 1.00 98.44 85 ILE A CA 1
ATOM 694 C C . ILE A 1 85 ? 11.968 -11.876 4.193 1.00 98.44 85 ILE A C 1
ATOM 696 O O . ILE A 1 85 ? 12.561 -11.585 3.155 1.00 98.44 85 ILE A O 1
ATOM 700 N N . ASP A 1 86 ? 10.702 -12.289 4.225 1.00 98.25 86 ASP A N 1
ATOM 701 C CA . ASP A 1 86 ? 9.878 -12.493 3.034 1.00 98.25 86 ASP A CA 1
ATOM 702 C C . ASP A 1 86 ? 9.793 -11.211 2.190 1.00 98.25 86 ASP A C 1
ATOM 704 O O . ASP A 1 86 ? 10.071 -11.224 0.987 1.00 98.25 86 ASP A O 1
ATOM 708 N N . PHE A 1 87 ? 9.567 -10.059 2.841 1.00 97.94 87 PHE A N 1
ATOM 709 C CA . PHE A 1 87 ? 9.550 -8.772 2.154 1.00 97.94 87 PHE A CA 1
ATOM 710 C C . PHE A 1 87 ? 10.863 -8.502 1.407 1.00 97.94 87 PHE A C 1
ATOM 712 O O . PHE A 1 87 ? 10.832 -8.082 0.249 1.00 97.94 87 PHE A O 1
ATOM 719 N N . ASN A 1 88 ? 12.009 -8.722 2.050 1.00 98.12 88 ASN A N 1
ATOM 720 C CA . ASN A 1 88 ? 13.314 -8.460 1.446 1.00 98.12 88 ASN A CA 1
ATOM 721 C C . ASN A 1 88 ? 13.651 -9.459 0.329 1.00 98.12 88 ASN A C 1
ATOM 723 O O . ASN A 1 88 ? 14.258 -9.071 -0.669 1.00 98.12 88 ASN A O 1
ATOM 727 N N . MET A 1 89 ? 13.232 -10.720 0.462 1.00 98.38 89 MET A N 1
ATOM 728 C CA . MET A 1 89 ? 13.400 -11.736 -0.580 1.00 98.38 89 MET A CA 1
ATOM 729 C C . MET A 1 89 ? 12.646 -11.353 -1.857 1.00 98.38 89 MET A C 1
ATOM 731 O O . MET A 1 89 ? 13.248 -11.303 -2.931 1.00 98.38 89 MET A O 1
ATOM 735 N N . LEU A 1 90 ? 11.362 -10.997 -1.741 1.00 97.50 90 LEU A N 1
ATOM 736 C CA . LEU A 1 90 ? 10.571 -10.534 -2.885 1.00 97.50 90 LEU A CA 1
ATOM 737 C C . LEU A 1 90 ? 11.099 -9.210 -3.446 1.00 97.50 90 LEU A C 1
ATOM 739 O O . LEU A 1 90 ? 11.142 -9.019 -4.657 1.00 97.50 90 LEU A O 1
ATOM 743 N N . GLN A 1 91 ? 11.579 -8.299 -2.593 1.00 97.50 91 GLN A N 1
ATOM 744 C CA . GLN A 1 91 ? 12.211 -7.066 -3.065 1.00 97.50 91 GLN A CA 1
ATOM 745 C C . GLN A 1 91 ? 13.445 -7.349 -3.939 1.00 97.50 91 GLN A C 1
ATOM 747 O O . GLN A 1 91 ? 13.617 -6.696 -4.969 1.00 97.50 91 GLN A O 1
ATOM 752 N N . ALA A 1 92 ? 14.289 -8.311 -3.558 1.00 98.25 92 ALA A N 1
ATOM 753 C CA . ALA A 1 92 ? 15.453 -8.701 -4.352 1.00 98.25 92 ALA A CA 1
ATOM 754 C C . ALA A 1 92 ? 15.047 -9.318 -5.702 1.00 98.25 92 ALA A C 1
ATOM 756 O O . ALA A 1 92 ? 15.649 -8.988 -6.728 1.00 98.25 92 ALA A O 1
ATOM 757 N N . LEU A 1 93 ? 14.000 -10.152 -5.716 1.00 97.56 93 LEU A N 1
ATOM 758 C CA . LEU A 1 93 ? 13.420 -10.693 -6.948 1.00 97.56 93 LEU A CA 1
ATOM 759 C C . LEU A 1 93 ? 12.943 -9.563 -7.872 1.00 97.56 93 LEU A C 1
ATOM 761 O O . LEU A 1 93 ? 13.395 -9.473 -9.013 1.00 97.56 93 LEU A O 1
ATOM 765 N N . HIS A 1 94 ? 12.127 -8.642 -7.359 1.00 96.94 94 HIS A N 1
ATOM 766 C CA . HIS A 1 94 ? 11.590 -7.536 -8.150 1.00 96.94 94 HIS A CA 1
ATOM 767 C C . HIS A 1 94 ? 12.674 -6.591 -8.686 1.00 96.94 94 HIS A C 1
ATOM 769 O O . HIS A 1 94 ? 12.590 -6.087 -9.804 1.00 96.94 94 HIS A O 1
ATOM 775 N N . GLN A 1 95 ? 13.742 -6.359 -7.918 1.00 97.44 95 GLN A N 1
ATOM 776 C CA . GLN A 1 95 ? 14.896 -5.589 -8.392 1.00 97.44 95 GLN A CA 1
ATOM 777 C C . GLN A 1 95 ? 15.636 -6.287 -9.539 1.00 97.44 95 GLN A C 1
ATOM 779 O O . GLN A 1 95 ? 16.184 -5.609 -10.412 1.00 97.44 95 GLN A O 1
ATOM 784 N N . SER A 1 96 ? 15.671 -7.621 -9.543 1.00 98.12 96 SER A N 1
ATOM 785 C CA . SER A 1 96 ? 16.217 -8.402 -10.653 1.00 98.12 96 SER A CA 1
ATOM 786 C C . SER A 1 96 ? 15.342 -8.258 -11.900 1.00 98.12 96 SER A C 1
ATOM 788 O O . SER A 1 96 ? 15.838 -7.882 -12.959 1.00 98.12 96 SER A O 1
ATOM 790 N N . GLU A 1 97 ? 14.029 -8.440 -11.762 1.00 97.06 97 GLU A N 1
ATOM 791 C CA . GLU A 1 97 ? 13.064 -8.288 -12.859 1.00 97.06 97 GLU A CA 1
ATOM 792 C C . GLU A 1 97 ? 13.104 -6.881 -13.467 1.00 97.06 97 GLU A C 1
ATOM 794 O O . GLU A 1 97 ? 13.234 -6.725 -14.682 1.00 97.06 97 GLU A O 1
ATOM 799 N N . LEU A 1 98 ? 13.085 -5.842 -12.626 1.00 96.94 98 LEU A N 1
ATOM 800 C CA . LEU A 1 98 ? 13.172 -4.456 -13.078 1.00 96.94 98 LEU A CA 1
ATOM 801 C C . LEU A 1 98 ? 14.510 -4.158 -13.764 1.00 96.94 98 LEU A C 1
ATOM 803 O O . LEU A 1 98 ? 14.550 -3.370 -14.709 1.00 96.94 98 LEU A O 1
ATOM 807 N N . ARG A 1 99 ? 15.613 -4.774 -13.322 1.00 97.50 99 ARG A N 1
ATOM 808 C CA . ARG A 1 99 ? 16.925 -4.630 -13.972 1.00 97.50 99 ARG A CA 1
ATOM 809 C C . ARG A 1 99 ? 16.907 -5.210 -15.382 1.00 97.50 99 ARG A C 1
ATOM 811 O O . ARG A 1 99 ? 17.426 -4.565 -16.292 1.00 97.50 99 ARG A O 1
ATOM 818 N N . GLU A 1 100 ? 16.315 -6.385 -15.560 1.00 96.88 100 GLU A N 1
ATOM 819 C CA . GLU A 1 100 ? 16.159 -7.016 -16.873 1.00 96.88 100 GLU A CA 1
ATOM 820 C C . GLU A 1 100 ? 15.226 -6.197 -17.775 1.00 96.88 100 GLU A C 1
ATOM 822 O O . GLU A 1 100 ? 15.610 -5.845 -18.891 1.00 96.88 100 GLU A O 1
ATOM 827 N N . ALA A 1 101 ? 14.066 -5.771 -17.265 1.00 95.38 101 ALA A N 1
ATOM 828 C CA . ALA A 1 101 ? 13.133 -4.909 -17.993 1.00 95.38 101 ALA A CA 1
ATOM 829 C C . ALA A 1 101 ? 13.772 -3.570 -18.396 1.00 95.38 101 ALA A C 1
ATOM 831 O O . ALA A 1 101 ? 13.599 -3.100 -19.518 1.00 95.38 101 ALA A O 1
ATOM 832 N N . SER A 1 102 ? 14.570 -2.974 -17.506 1.00 95.38 102 SER A N 1
ATOM 833 C CA . SER A 1 102 ? 15.301 -1.736 -17.785 1.00 95.38 102 SER A CA 1
ATOM 834 C C . SER A 1 102 ? 16.413 -1.936 -18.814 1.00 95.38 102 SER A C 1
ATOM 836 O O . SER A 1 102 ? 16.679 -1.027 -19.597 1.00 95.38 102 SER A O 1
ATOM 838 N N . ARG A 1 103 ? 17.087 -3.098 -18.825 1.00 96.25 103 ARG A N 1
ATOM 839 C CA . ARG A 1 103 ? 18.082 -3.422 -19.858 1.00 96.25 103 ARG A CA 1
ATOM 840 C C . ARG A 1 103 ? 17.405 -3.533 -21.217 1.00 96.25 103 ARG A C 1
ATOM 842 O O . ARG A 1 103 ? 17.817 -2.838 -22.138 1.00 96.25 103 ARG A O 1
ATOM 849 N N . TRP A 1 104 ? 16.329 -4.313 -21.290 1.00 94.69 104 TRP A N 1
ATOM 850 C CA . TRP A 1 104 ? 15.514 -4.459 -22.491 1.00 94.69 104 TRP A CA 1
ATOM 851 C C . TRP A 1 104 ? 15.021 -3.099 -22.999 1.00 94.69 104 TRP A C 1
ATOM 853 O O . TRP A 1 104 ? 15.227 -2.767 -24.159 1.00 94.69 104 TRP A O 1
ATOM 863 N N . TRP A 1 105 ? 14.478 -2.250 -22.122 1.00 94.75 105 TRP A N 1
ATOM 864 C CA . TRP A 1 105 ? 14.011 -0.905 -22.481 1.00 94.75 105 TRP A CA 1
ATOM 865 C C . TRP A 1 105 ? 15.114 -0.014 -23.074 1.00 94.75 105 TRP A C 1
ATOM 867 O O . TRP A 1 105 ? 14.881 0.702 -24.050 1.00 94.75 105 TRP A O 1
ATOM 877 N N . LYS A 1 106 ? 16.336 -0.085 -22.528 1.00 94.00 106 LYS A N 1
ATOM 878 C CA . LYS A 1 106 ? 17.493 0.669 -23.037 1.00 94.00 106 LYS A CA 1
ATOM 879 C C . LYS A 1 106 ? 17.909 0.248 -24.445 1.00 94.00 106 LYS A C 1
ATOM 881 O O . LYS A 1 106 ? 18.337 1.108 -25.206 1.00 94.00 106 LYS A O 1
ATOM 886 N N . GLU A 1 107 ? 17.767 -1.025 -24.811 1.00 95.44 107 GLU A N 1
ATOM 887 C CA . GLU A 1 107 ? 18.117 -1.519 -26.154 1.00 95.44 107 GLU A CA 1
ATOM 888 C C . GLU A 1 107 ? 17.249 -0.890 -27.259 1.00 95.44 107 GLU A C 1
ATOM 890 O O . GLU A 1 107 ? 17.710 -0.713 -28.389 1.00 95.44 107 GLU A O 1
ATOM 895 N N . PHE A 1 108 ? 16.017 -0.478 -26.941 1.00 91.12 108 PHE A N 1
ATOM 896 C CA . PHE A 1 108 ? 15.159 0.228 -27.897 1.00 91.12 108 PHE A CA 1
ATOM 897 C C . PHE A 1 108 ? 15.570 1.681 -28.117 1.00 91.12 108 PHE A C 1
ATOM 899 O O . PHE A 1 108 ? 15.312 2.207 -29.204 1.00 91.12 108 PHE A O 1
ATOM 906 N N . ASP A 1 109 ? 16.220 2.311 -27.134 1.00 91.50 109 ASP A N 1
ATOM 907 C CA . ASP A 1 109 ? 16.621 3.722 -27.164 1.00 91.50 109 ASP A CA 1
ATOM 908 C C . ASP A 1 109 ? 15.442 4.665 -27.494 1.00 91.50 109 ASP A C 1
ATOM 910 O O . ASP A 1 109 ? 15.532 5.597 -28.298 1.00 91.50 109 ASP A O 1
ATOM 914 N N . PHE A 1 110 ? 14.279 4.392 -26.888 1.00 88.31 110 PHE A N 1
ATOM 915 C CA . PHE A 1 110 ? 13.080 5.213 -27.067 1.00 88.31 110 PHE A CA 1
ATOM 916 C C . PHE A 1 110 ? 13.262 6.681 -26.669 1.00 88.31 110 PHE A C 1
ATOM 918 O O . PHE A 1 110 ? 12.732 7.515 -27.398 1.00 88.31 110 PHE A O 1
ATOM 925 N N . PRO A 1 111 ? 14.002 7.046 -25.602 1.00 88.50 111 PRO A N 1
ATOM 926 C CA . PRO A 1 111 ? 14.210 8.455 -25.271 1.00 88.50 111 PRO A CA 1
ATOM 927 C C . PRO A 1 111 ? 14.838 9.259 -26.417 1.00 88.50 111 PRO A C 1
ATOM 929 O O . PRO A 1 111 ? 14.453 10.404 -26.642 1.00 88.50 111 PRO A O 1
ATOM 932 N N . SER A 1 112 ? 15.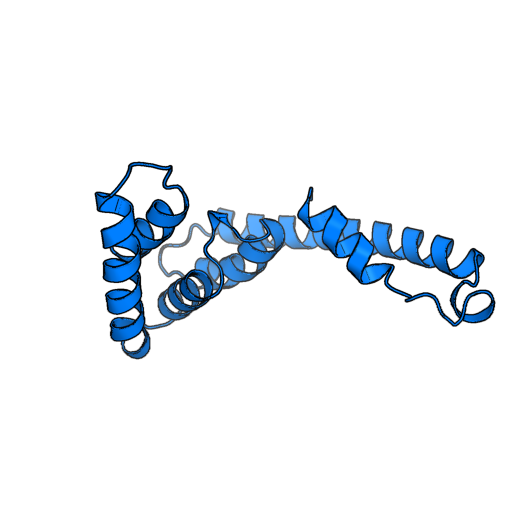754 8.650 -27.176 1.00 91.56 112 SER A N 1
ATOM 933 C CA . SER A 1 112 ? 16.396 9.297 -28.324 1.00 91.56 112 SER A CA 1
ATOM 934 C C . SER A 1 112 ? 15.533 9.225 -29.585 1.00 91.56 112 SER A C 1
ATOM 936 O O . SER A 1 112 ? 15.425 10.205 -30.320 1.00 91.56 112 SER A O 1
ATOM 938 N N . LYS A 1 113 ? 14.906 8.071 -29.854 1.00 95.19 113 LYS A N 1
ATOM 939 C CA . LYS A 1 113 ? 14.126 7.840 -31.086 1.00 95.19 113 LYS A CA 1
ATOM 940 C C . LYS A 1 113 ? 12.735 8.466 -31.053 1.00 95.19 113 LYS A C 1
ATOM 942 O O . LYS A 1 113 ? 12.232 8.893 -32.087 1.00 95.19 113 LYS A O 1
ATOM 947 N N . LEU A 1 114 ? 12.109 8.499 -29.881 1.00 95.19 114 LEU A N 1
ATOM 948 C CA . LEU A 1 114 ? 10.746 8.964 -29.635 1.00 95.19 114 LEU A CA 1
ATOM 949 C C . LEU A 1 114 ? 10.741 9.983 -28.476 1.00 95.19 114 LEU A C 1
ATOM 951 O O . LEU A 1 114 ? 10.128 9.730 -27.440 1.00 95.19 114 LEU A O 1
ATOM 955 N N . PRO A 1 115 ? 11.376 11.160 -28.629 1.00 93.56 115 PRO A N 1
ATOM 956 C CA . PRO A 1 115 ? 11.538 12.129 -27.537 1.00 93.56 115 PRO A CA 1
ATOM 957 C C . PRO A 1 115 ? 10.215 12.733 -27.037 1.00 93.56 115 PRO A C 1
ATOM 959 O O . PRO A 1 115 ? 10.161 13.334 -25.969 1.00 93.56 115 PRO A O 1
ATOM 962 N N . TYR A 1 116 ? 9.133 12.584 -27.806 1.00 95.31 116 TYR A N 1
ATOM 963 C CA . TYR A 1 116 ? 7.784 12.977 -27.400 1.00 95.31 116 TYR A CA 1
ATOM 964 C C . TYR A 1 116 ? 7.114 11.952 -26.467 1.00 95.31 116 TYR A C 1
ATOM 966 O O . TYR A 1 116 ? 6.129 12.277 -25.802 1.00 95.31 116 TYR A O 1
ATOM 974 N N . ALA A 1 117 ? 7.594 10.704 -26.441 1.00 94.94 117 ALA A N 1
ATOM 975 C CA . ALA A 1 117 ? 7.050 9.651 -25.597 1.00 94.94 117 ALA A CA 1
ATOM 976 C C . ALA A 1 117 ? 7.583 9.780 -24.162 1.00 94.94 117 ALA A C 1
ATOM 978 O O . ALA A 1 117 ? 8.712 10.202 -23.923 1.00 94.94 117 ALA A O 1
ATOM 979 N N . ARG A 1 118 ? 6.761 9.398 -23.179 1.00 95.12 118 ARG A N 1
ATOM 980 C CA . ARG A 1 118 ? 7.169 9.407 -21.767 1.00 95.12 118 ARG A CA 1
ATOM 981 C C . ARG A 1 118 ? 7.965 8.144 -21.447 1.00 95.12 118 ARG A C 1
ATOM 983 O O . ARG A 1 118 ? 7.458 7.045 -21.650 1.00 95.12 118 ARG A O 1
ATOM 990 N N . ASP A 1 119 ? 9.150 8.307 -20.870 1.00 93.94 119 ASP A N 1
ATOM 991 C CA . ASP A 1 119 ? 9.924 7.202 -20.298 1.00 93.94 119 ASP A CA 1
ATOM 992 C C . ASP A 1 119 ? 9.416 6.884 -18.883 1.00 93.94 119 ASP A C 1
ATOM 994 O O . ASP A 1 119 ? 9.507 7.727 -17.984 1.00 93.94 119 ASP A O 1
ATOM 998 N N . ARG A 1 120 ? 8.767 5.725 -18.722 1.00 95.06 120 ARG A N 1
ATOM 999 C CA . ARG A 1 120 ? 8.029 5.328 -17.506 1.00 95.06 120 ARG A CA 1
ATOM 1000 C C . ARG A 1 120 ? 8.153 3.833 -17.192 1.00 95.06 120 ARG A C 1
ATOM 1002 O O . ARG A 1 120 ? 7.213 3.225 -16.684 1.00 95.06 120 ARG A O 1
ATOM 1009 N N . ILE A 1 121 ? 9.275 3.202 -17.548 1.00 94.38 121 ILE A N 1
ATOM 1010 C CA . ILE A 1 121 ? 9.447 1.748 -17.365 1.00 94.38 121 ILE A CA 1
ATOM 1011 C C . ILE A 1 121 ? 9.366 1.333 -15.886 1.00 94.38 121 ILE A C 1
ATOM 1013 O O . ILE A 1 121 ? 8.771 0.306 -15.566 1.00 94.38 121 ILE A O 1
ATOM 1017 N N . ALA A 1 122 ? 9.897 2.156 -14.977 1.00 94.50 122 ALA A N 1
ATOM 1018 C CA . ALA A 1 122 ? 9.854 1.892 -13.542 1.00 94.50 122 ALA A CA 1
ATOM 1019 C C . ALA A 1 122 ? 8.428 2.006 -12.981 1.00 94.50 122 ALA A C 1
ATOM 1021 O O . ALA A 1 122 ? 7.997 1.152 -12.211 1.00 94.50 122 ALA A O 1
ATOM 1022 N N . GLU A 1 123 ? 7.673 3.024 -13.397 1.00 95.81 123 GLU A N 1
ATOM 1023 C CA . GLU A 1 123 ? 6.272 3.193 -13.019 1.00 95.81 123 GLU A CA 1
ATOM 1024 C C . GLU A 1 123 ? 5.404 2.085 -13.615 1.00 95.81 123 GLU A C 1
ATOM 1026 O O . GLU A 1 123 ? 4.583 1.516 -12.906 1.00 95.81 123 GLU A O 1
ATOM 1031 N N . GLY A 1 124 ? 5.619 1.720 -14.881 1.00 94.94 124 GLY A N 1
ATOM 1032 C CA . GLY A 1 124 ? 4.931 0.594 -15.512 1.00 94.94 124 GLY A CA 1
ATOM 1033 C C . GLY A 1 124 ? 5.167 -0.714 -14.758 1.00 94.94 124 GLY A C 1
ATOM 1034 O O . GLY A 1 124 ? 4.216 -1.434 -14.460 1.00 94.94 124 GLY A O 1
ATOM 1035 N N . TYR A 1 125 ? 6.412 -0.984 -14.361 1.00 95.31 125 TYR A N 1
ATOM 1036 C CA . TYR A 1 125 ? 6.739 -2.141 -13.531 1.00 95.31 125 TYR A CA 1
ATOM 1037 C C . TYR A 1 125 ? 6.066 -2.075 -12.150 1.00 95.31 125 TYR A C 1
ATOM 1039 O O . TYR A 1 125 ? 5.490 -3.062 -11.700 1.00 95.31 125 TYR A O 1
ATOM 1047 N N . TYR A 1 126 ? 6.061 -0.906 -11.500 1.00 94.38 126 TYR A N 1
ATOM 1048 C CA . TYR A 1 126 ? 5.354 -0.708 -10.230 1.00 94.38 126 TYR A CA 1
ATOM 1049 C C . TYR A 1 126 ? 3.853 -1.017 -10.346 1.00 94.38 126 TYR A C 1
ATOM 1051 O O . TYR A 1 126 ? 3.287 -1.638 -9.450 1.00 94.38 126 TYR A O 1
ATOM 1059 N N . TRP A 1 127 ? 3.209 -0.635 -11.453 1.00 94.75 127 TRP A N 1
ATOM 1060 C CA . TRP A 1 127 ? 1.790 -0.925 -11.690 1.00 94.75 127 TRP A CA 1
ATOM 1061 C C . TRP A 1 127 ? 1.542 -2.427 -11.863 1.00 94.75 127 TRP A C 1
ATOM 1063 O O . TRP A 1 127 ? 0.570 -2.945 -11.317 1.00 94.75 127 TRP A O 1
ATOM 1073 N N . MET A 1 128 ? 2.435 -3.134 -12.563 1.00 93.75 128 MET A N 1
ATOM 1074 C CA . MET A 1 128 ? 2.352 -4.592 -12.709 1.00 93.75 128 MET A CA 1
ATOM 1075 C C . MET A 1 128 ? 2.531 -5.309 -11.367 1.00 93.75 128 MET A C 1
ATOM 1077 O O . MET A 1 128 ? 1.723 -6.173 -11.036 1.00 93.75 128 MET A O 1
ATOM 1081 N N . MET A 1 129 ? 3.511 -4.885 -10.564 1.00 93.06 129 MET A N 1
ATOM 1082 C CA . MET A 1 129 ? 3.720 -5.389 -9.201 1.00 93.06 129 MET A CA 1
ATOM 1083 C C . MET A 1 129 ? 2.522 -5.093 -8.283 1.00 93.06 129 MET A C 1
ATOM 1085 O O . MET A 1 129 ? 2.183 -5.872 -7.397 1.00 93.06 129 MET A O 1
ATOM 1089 N N . GLY A 1 130 ? 1.820 -3.982 -8.521 1.00 91.06 130 GLY A N 1
ATOM 1090 C CA . GLY A 1 130 ? 0.577 -3.677 -7.819 1.00 91.06 130 GLY A CA 1
ATOM 1091 C C . GLY A 1 130 ? -0.577 -4.628 -8.152 1.00 91.06 130 GLY A C 1
ATOM 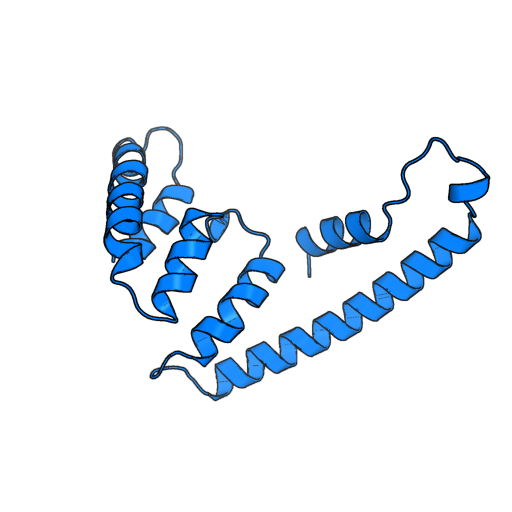1092 O O . GLY A 1 130 ? -1.452 -4.823 -7.310 1.00 91.06 130 GLY A O 1
ATOM 1093 N N . ALA A 1 131 ? -0.579 -5.230 -9.345 1.00 90.38 131 ALA A N 1
ATOM 1094 C CA . ALA A 1 131 ? -1.575 -6.221 -9.744 1.00 90.38 131 ALA A CA 1
ATOM 1095 C C . ALA A 1 131 ? -1.279 -7.619 -9.171 1.00 90.38 131 ALA A C 1
ATOM 1097 O O . ALA A 1 131 ? -2.214 -8.364 -8.883 1.00 90.38 131 ALA A O 1
ATOM 1098 N N . HIS A 1 132 ? -0.001 -7.979 -9.027 1.00 85.12 132 HIS A N 1
ATOM 1099 C CA . HIS A 1 132 ? 0.462 -9.236 -8.435 1.00 85.12 132 HIS A CA 1
ATOM 1100 C C . HIS A 1 132 ? 1.910 -9.093 -7.947 1.00 85.12 132 HIS A C 1
ATOM 1102 O O . HIS A 1 132 ? 2.735 -8.497 -8.637 1.00 85.12 132 HIS A O 1
ATOM 1108 N N . PHE A 1 133 ? 2.220 -9.664 -6.782 1.00 82.25 133 PHE A N 1
ATOM 1109 C CA . PHE A 1 133 ? 3.560 -9.691 -6.189 1.00 82.25 133 PHE A CA 1
ATOM 1110 C C . PHE A 1 133 ? 3.838 -11.039 -5.529 1.00 82.25 133 PHE A C 1
ATOM 1112 O O . PHE A 1 133 ? 2.855 -11.723 -5.159 1.00 82.25 133 PHE A O 1
#